Protein AF-A0A3E1NCV0-F1 (afdb_monomer_lite)

Sequence (124 aa):
MITKAAITALNELLQLPATGNEQDWEVELADKNRIAGFVNVAHTANLSAAERFALVALILCSYEEFLWDDFDNGNVLWKTIAEVLNQHKGAYDERLNYWAVWNAKERADWFALTPLVRKYLKQG

pLDDT: mean 92.97, std 5.65, range [58.91, 98.19]

Organism: NCBI:txid2291815

Foldseek 3Di:
DAALVLLVVCCVVVVAPDPVPDDGRANPRAALVCLVVLLVCLPPPPDDLNNLQRSLRSNVSNVLVCLVPHDCVVCPSVVSSLVSCVVPPPSCVVVLVVQLPVVDPDPVPHGSCNVVSVVSVVVD

Radius of gyration: 14.1 Å; chains: 1; bounding box: 37×28×37 Å

Structure (mmCIF, N/CA/C/O backbone):
data_AF-A0A3E1NCV0-F1
#
_entry.id   AF-A0A3E1NCV0-F1
#
loop_
_atom_site.group_PDB
_atom_site.id
_atom_site.type_symbol
_atom_site.label_atom_id
_atom_site.label_alt_id
_atom_site.label_comp_id
_atom_site.label_asym_id
_atom_site.label_entity_id
_atom_site.label_seq_id
_atom_site.pdbx_PDB_ins_code
_atom_site.Cartn_x
_atom_site.Cartn_y
_atom_site.Cartn_z
_atom_site.occupancy
_atom_site.B_iso_or_equiv
_atom_site.auth_seq_id
_atom_site.auth_comp_id
_atom_site.auth_asym_id
_atom_site.auth_atom_id
_atom_site.pdbx_PDB_model_num
ATOM 1 N N . MET A 1 1 ? 2.271 9.797 9.654 1.00 72.00 1 MET A N 1
ATOM 2 C CA . MET A 1 1 ? 2.782 8.992 10.785 1.00 72.00 1 MET A CA 1
ATOM 3 C C . MET A 1 1 ? 1.694 8.025 11.226 1.00 72.00 1 MET A C 1
ATOM 5 O O . MET A 1 1 ? 0.552 8.453 11.376 1.00 72.00 1 MET A O 1
ATOM 9 N N . ILE A 1 2 ? 2.033 6.744 11.362 1.00 86.06 2 ILE A N 1
ATOM 10 C CA . ILE A 1 2 ? 1.130 5.690 11.846 1.00 86.06 2 ILE A CA 1
ATOM 11 C C . ILE A 1 2 ? 1.113 5.734 13.377 1.00 86.06 2 ILE A C 1
ATOM 13 O O . ILE A 1 2 ? 2.128 6.051 13.992 1.00 86.06 2 ILE A O 1
ATOM 17 N N . THR A 1 3 ? -0.037 5.456 13.990 1.00 90.31 3 THR A N 1
ATOM 18 C CA . THR A 1 3 ? -0.166 5.353 15.448 1.00 90.31 3 THR A CA 1
ATOM 19 C C . THR A 1 3 ? -0.615 3.952 15.834 1.00 90.31 3 THR A C 1
ATOM 21 O O . THR A 1 3 ? -1.358 3.311 15.091 1.00 90.31 3 THR A O 1
ATOM 24 N N . LYS A 1 4 ? -0.254 3.508 17.042 1.00 89.94 4 LYS A N 1
ATOM 25 C CA . LYS A 1 4 ? -0.736 2.236 17.597 1.00 89.94 4 LYS A CA 1
ATOM 26 C C . LYS A 1 4 ? -2.265 2.127 17.583 1.00 89.94 4 LYS A C 1
ATOM 28 O O . LYS A 1 4 ? -2.796 1.086 17.227 1.00 89.94 4 LYS A O 1
ATOM 33 N N . ALA A 1 5 ? -2.972 3.213 17.907 1.00 91.62 5 ALA A N 1
ATOM 34 C CA . ALA A 1 5 ? -4.435 3.245 17.868 1.00 91.62 5 ALA A CA 1
ATOM 35 C C . ALA A 1 5 ? -4.986 3.006 16.451 1.00 91.62 5 ALA A C 1
ATOM 37 O O . ALA A 1 5 ? -5.936 2.247 16.292 1.00 91.62 5 ALA A O 1
ATOM 38 N N . ALA A 1 6 ? -4.361 3.599 15.427 1.00 93.19 6 ALA A N 1
ATOM 39 C CA . ALA A 1 6 ? -4.738 3.365 14.037 1.00 93.19 6 ALA A CA 1
ATOM 40 C C . ALA A 1 6 ? -4.472 1.915 13.603 1.00 93.19 6 ALA A C 1
ATOM 42 O O . ALA A 1 6 ? -5.291 1.334 12.899 1.00 93.19 6 ALA A O 1
ATOM 43 N N . ILE A 1 7 ? -3.363 1.314 14.047 1.00 91.62 7 ILE A N 1
ATOM 44 C CA . ILE A 1 7 ? -3.059 -0.103 13.789 1.00 91.62 7 ILE A CA 1
ATOM 45 C C . ILE A 1 7 ? -4.115 -1.001 14.439 1.00 91.62 7 ILE A C 1
ATOM 47 O O . ILE A 1 7 ? -4.670 -1.865 13.769 1.00 91.62 7 ILE A O 1
ATOM 51 N N . THR A 1 8 ? -4.443 -0.780 15.716 1.00 91.94 8 THR A N 1
ATOM 52 C CA . THR A 1 8 ? -5.474 -1.560 16.418 1.00 91.94 8 THR A CA 1
ATOM 53 C C . THR A 1 8 ? -6.831 -1.453 15.725 1.00 91.94 8 THR A C 1
ATOM 55 O O . THR A 1 8 ? -7.443 -2.480 15.439 1.00 91.94 8 THR A O 1
ATOM 58 N N . ALA A 1 9 ? -7.265 -0.236 15.384 1.00 93.00 9 ALA A N 1
ATOM 59 C CA . ALA A 1 9 ? -8.533 -0.019 14.693 1.00 93.00 9 ALA A CA 1
ATOM 60 C C . ALA A 1 9 ? -8.569 -0.709 13.320 1.00 93.00 9 ALA A C 1
ATOM 62 O O . ALA A 1 9 ? -9.577 -1.315 12.959 1.00 93.00 9 ALA A O 1
ATOM 63 N N . LEU A 1 10 ? -7.463 -0.681 12.567 1.00 94.62 10 LEU A N 1
ATOM 64 C CA . LEU A 1 10 ? -7.367 -1.400 11.297 1.00 94.62 10 LEU A CA 1
ATOM 65 C C . LEU A 1 10 ? -7.352 -2.917 11.475 1.00 94.62 10 LEU A C 1
ATOM 6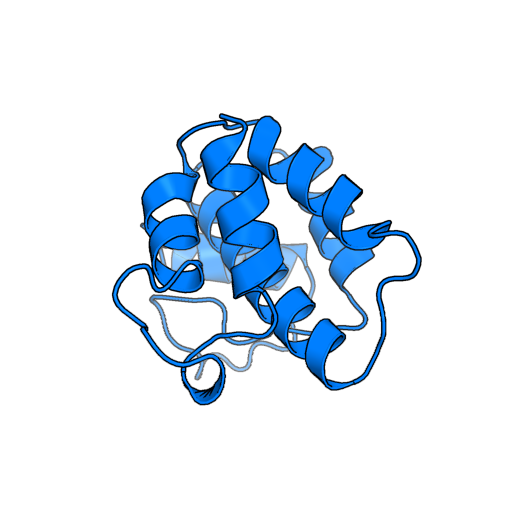7 O O . LEU A 1 10 ? -8.012 -3.599 10.698 1.00 94.62 10 LEU A O 1
ATOM 71 N N . ASN A 1 11 ? -6.647 -3.450 12.474 1.00 93.50 11 ASN A N 1
ATOM 72 C CA . ASN A 1 11 ? -6.633 -4.888 12.745 1.00 93.50 11 ASN A CA 1
ATOM 73 C C . ASN A 1 11 ? -8.050 -5.411 13.001 1.00 93.50 11 ASN A C 1
ATOM 75 O O . ASN A 1 11 ? -8.423 -6.451 12.462 1.00 93.50 11 ASN A O 1
ATOM 79 N N . GLU A 1 12 ? -8.854 -4.667 13.763 1.00 93.62 12 GLU A N 1
ATOM 80 C CA . GLU A 1 12 ? -10.259 -4.995 14.013 1.00 93.62 12 GLU A CA 1
ATOM 81 C C . GLU A 1 12 ? -11.113 -4.844 12.748 1.00 93.62 12 GLU A C 1
ATOM 83 O O . GLU A 1 12 ? -11.796 -5.789 12.349 1.00 93.62 12 GLU A O 1
ATOM 88 N N . LEU A 1 13 ? -11.040 -3.685 12.082 1.00 95.44 13 LEU A N 1
ATOM 89 C CA . LEU A 1 13 ? -11.842 -3.370 10.894 1.00 95.44 13 LEU A CA 1
ATOM 90 C C . LEU A 1 13 ? -11.601 -4.358 9.749 1.00 95.44 13 LEU A C 1
ATOM 92 O O . LEU A 1 13 ? -12.532 -4.761 9.052 1.00 95.44 13 LEU A O 1
ATOM 96 N N . LEU A 1 14 ? -10.343 -4.732 9.544 1.00 95.50 14 LEU A N 1
ATOM 97 C CA . LEU A 1 14 ? -9.916 -5.636 8.487 1.00 95.50 14 LEU A CA 1
ATOM 98 C C . LEU A 1 14 ? -9.862 -7.088 8.953 1.00 95.50 14 LEU A C 1
ATOM 100 O O . LEU A 1 14 ? -9.538 -7.941 8.137 1.00 95.50 14 LEU A O 1
ATOM 104 N N . GLN A 1 15 ? -10.148 -7.404 10.219 1.00 95.00 15 GLN A N 1
ATOM 105 C CA . GLN A 1 15 ? -9.997 -8.760 10.762 1.00 95.00 15 GLN A CA 1
ATOM 106 C C . GLN A 1 15 ? -8.612 -9.348 10.422 1.00 95.00 15 GLN A C 1
ATOM 108 O O . GLN A 1 15 ? -8.491 -10.425 9.829 1.00 95.00 15 GLN A O 1
ATOM 113 N N . LEU A 1 16 ? -7.553 -8.580 10.687 1.00 94.44 16 LEU A N 1
ATOM 114 C CA . LEU A 1 16 ? -6.181 -9.046 10.488 1.00 94.44 16 LEU A CA 1
ATOM 115 C C . LEU A 1 16 ? -5.811 -10.029 11.608 1.00 94.44 16 LEU A C 1
ATOM 117 O O . LEU A 1 16 ? -6.261 -9.849 12.742 1.00 94.44 16 LEU A O 1
ATOM 121 N N . PRO A 1 17 ? -4.988 -11.055 11.329 1.00 93.38 17 PRO A N 1
ATOM 122 C CA . PRO A 1 17 ? -4.606 -12.068 12.311 1.00 93.38 17 PRO A CA 1
ATOM 123 C C . PRO A 1 17 ? -3.521 -11.552 13.275 1.00 93.38 17 PRO A C 1
ATOM 125 O O . PRO A 1 17 ? -2.499 -12.201 13.477 1.00 93.38 17 PRO A O 1
ATOM 128 N N . ALA A 1 18 ? -3.730 -10.367 13.851 1.00 90.81 18 ALA A N 1
ATOM 129 C CA . ALA A 1 18 ? -2.796 -9.748 14.778 1.00 90.81 18 ALA A CA 1
ATOM 130 C C . ALA A 1 18 ? -2.723 -10.540 16.0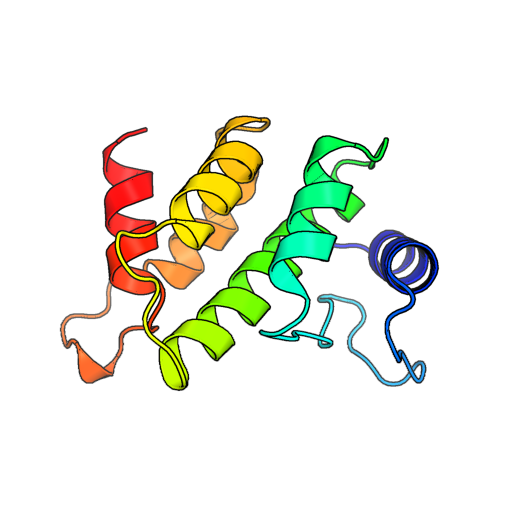87 1.00 90.81 18 ALA A C 1
ATOM 132 O O . ALA A 1 18 ? -3.739 -10.890 16.690 1.00 90.81 18 ALA A O 1
ATOM 133 N N . THR A 1 19 ? -1.503 -10.800 16.535 1.00 88.25 19 THR A N 1
ATOM 134 C CA . THR A 1 19 ? -1.196 -11.551 17.755 1.00 88.25 19 THR A CA 1
ATOM 135 C C . THR A 1 19 ? -0.876 -10.639 18.937 1.00 88.25 19 THR A C 1
ATOM 137 O O . THR A 1 19 ? -0.843 -11.100 20.078 1.00 88.25 19 THR A O 1
ATOM 140 N N . GLY A 1 20 ? -0.654 -9.347 18.678 1.00 82.12 20 GLY A N 1
ATOM 141 C CA . GLY A 1 20 ? -0.199 -8.361 19.654 1.00 82.12 20 GLY A CA 1
ATOM 142 C C . GLY A 1 20 ? 1.325 -8.276 19.778 1.00 82.12 20 GLY A C 1
ATOM 143 O O . GLY A 1 20 ? 1.807 -7.470 20.572 1.00 82.12 20 GLY A O 1
ATOM 144 N N . ASN A 1 21 ? 2.068 -9.081 19.010 1.00 82.94 21 ASN A N 1
ATOM 145 C CA . ASN A 1 21 ? 3.533 -9.045 18.944 1.00 82.94 21 ASN A CA 1
ATOM 146 C C . ASN A 1 21 ? 4.060 -8.203 17.768 1.00 82.94 21 ASN A C 1
ATOM 148 O O . ASN A 1 21 ? 5.273 -8.069 17.621 1.00 82.94 21 ASN A O 1
ATOM 152 N N . GLU A 1 22 ? 3.168 -7.680 16.924 1.00 87.75 22 GLU A N 1
ATOM 153 C CA . GLU A 1 22 ? 3.514 -6.856 15.765 1.00 87.75 22 GLU A CA 1
ATOM 154 C C . GLU A 1 22 ? 4.054 -5.483 16.194 1.00 87.75 22 GLU A C 1
ATOM 156 O O . GLU A 1 22 ? 3.796 -5.000 17.304 1.00 87.75 22 GLU A O 1
ATOM 161 N N . GLN A 1 23 ? 4.791 -4.834 15.293 1.00 78.81 23 GLN A N 1
ATOM 162 C CA . GLN A 1 23 ? 5.311 -3.488 15.520 1.00 78.81 23 GLN A CA 1
ATOM 163 C C . GLN A 1 23 ? 4.198 -2.451 15.744 1.00 78.81 23 GLN A C 1
ATOM 165 O O . GLN A 1 23 ? 3.094 -2.537 15.210 1.00 78.81 23 GLN A O 1
ATOM 170 N N . ASP A 1 24 ? 4.507 -1.408 16.513 1.00 79.62 24 ASP A N 1
ATOM 171 C CA . ASP A 1 24 ? 3.587 -0.301 16.793 1.00 79.62 24 ASP A CA 1
ATOM 172 C C . ASP A 1 24 ? 3.714 0.876 15.808 1.00 79.62 24 ASP A C 1
ATOM 174 O O . ASP A 1 24 ? 2.946 1.843 15.892 1.00 79.62 24 ASP A O 1
ATOM 178 N N . TRP A 1 25 ? 4.651 0.784 14.859 1.00 78.81 25 TRP A N 1
ATOM 179 C CA . TRP A 1 25 ? 4.941 1.807 13.853 1.00 78.81 25 TRP A CA 1
ATOM 180 C C . TRP A 1 25 ? 4.474 1.446 12.432 1.00 78.81 25 TRP A C 1
ATOM 182 O O . TRP A 1 25 ? 4.408 2.337 11.582 1.00 78.81 25 TRP A O 1
ATOM 192 N N . GLU A 1 26 ? 4.094 0.192 12.166 1.00 82.50 26 GLU A N 1
ATOM 193 C CA . GLU A 1 26 ? 3.576 -0.280 10.873 1.00 82.50 26 GLU A CA 1
ATOM 194 C C . GLU A 1 26 ? 2.676 -1.519 11.037 1.00 82.50 26 GLU A C 1
ATOM 196 O O . GLU A 1 26 ? 2.793 -2.257 12.009 1.00 82.50 26 GLU A O 1
ATOM 201 N N . VAL A 1 27 ? 1.759 -1.746 10.088 1.00 85.44 27 VAL A N 1
ATOM 202 C CA . VAL A 1 27 ? 0.964 -2.981 10.013 1.00 85.44 27 VAL A CA 1
ATOM 203 C C . VAL A 1 27 ? 1.768 -4.052 9.266 1.00 85.44 27 VAL A C 1
ATOM 205 O O . VAL A 1 27 ? 1.879 -3.995 8.044 1.00 85.44 27 VAL A O 1
ATOM 208 N N . GLU A 1 28 ? 2.290 -5.048 9.981 1.00 85.38 28 GLU A N 1
ATOM 209 C CA . GLU A 1 28 ? 3.132 -6.136 9.433 1.00 85.38 28 GLU A CA 1
ATOM 210 C C . GLU A 1 28 ? 2.331 -7.351 8.920 1.00 85.38 28 GLU A C 1
ATOM 212 O O . GLU A 1 28 ? 2.799 -8.485 8.949 1.00 85.38 28 GLU A O 1
ATOM 217 N N . LEU A 1 29 ? 1.092 -7.136 8.478 1.00 93.56 29 LEU A N 1
ATOM 218 C CA . LEU A 1 29 ? 0.157 -8.204 8.092 1.00 93.56 29 LEU A CA 1
ATOM 219 C C . LEU A 1 29 ? -0.239 -8.086 6.620 1.00 93.56 29 LEU A C 1
ATOM 221 O O . LEU A 1 29 ? -1.420 -8.181 6.275 1.00 93.56 29 LEU A O 1
ATOM 225 N N . ALA A 1 30 ? 0.761 -7.818 5.775 1.00 95.25 30 ALA A N 1
ATOM 226 C CA . ALA A 1 30 ? 0.606 -7.809 4.329 1.00 95.25 30 ALA A CA 1
ATOM 227 C C . ALA A 1 30 ? 0.047 -9.154 3.841 1.00 95.25 30 ALA A C 1
ATOM 229 O O . ALA A 1 30 ? 0.365 -10.215 4.377 1.00 95.25 30 ALA A O 1
ATOM 230 N N . ASP A 1 31 ? -0.862 -9.084 2.870 1.00 96.38 31 ASP A N 1
ATOM 231 C CA . ASP A 1 31 ? -1.470 -10.269 2.272 1.00 96.38 31 ASP A CA 1
ATOM 232 C C . ASP A 1 31 ? -1.877 -9.971 0.829 1.00 96.38 31 ASP A C 1
ATOM 234 O O . ASP A 1 31 ? -2.886 -9.301 0.555 1.00 96.38 31 ASP A O 1
ATOM 238 N N . LYS A 1 32 ? -1.100 -10.516 -0.111 1.00 96.38 32 LYS A N 1
ATOM 239 C CA . LYS A 1 32 ? -1.339 -10.387 -1.554 1.00 96.38 32 LYS A CA 1
ATOM 240 C C . LYS A 1 32 ? -2.748 -10.798 -2.001 1.00 96.38 32 LYS A C 1
ATOM 242 O O . LYS A 1 32 ? -3.250 -10.275 -2.994 1.00 96.38 32 LYS A O 1
ATOM 247 N N . ASN A 1 33 ? -3.429 -11.685 -1.269 1.00 96.19 33 ASN A N 1
ATOM 248 C CA . ASN A 1 33 ? -4.766 -12.169 -1.632 1.00 96.19 33 ASN A CA 1
ATOM 249 C C . ASN A 1 33 ? -5.890 -11.239 -1.152 1.00 96.19 33 ASN A C 1
ATOM 251 O O . ASN A 1 33 ? -7.052 -11.427 -1.518 1.00 96.19 33 ASN A O 1
ATOM 255 N N . ARG A 1 34 ? -5.575 -10.236 -0.323 1.00 97.50 34 ARG A N 1
ATOM 256 C CA . ARG A 1 34 ? -6.566 -9.366 0.331 1.00 97.50 34 ARG A CA 1
ATOM 257 C C . ARG A 1 34 ? -6.575 -7.929 -0.179 1.00 97.50 34 ARG A C 1
ATOM 259 O O . ARG A 1 34 ? -7.411 -7.141 0.267 1.00 97.50 34 ARG A O 1
ATOM 266 N N . ILE A 1 35 ? -5.736 -7.605 -1.165 1.00 97.50 35 ILE A N 1
ATOM 267 C CA . ILE A 1 35 ? -5.589 -6.258 -1.746 1.00 97.50 35 ILE A CA 1
ATOM 268 C C . ILE A 1 35 ? -6.943 -5.653 -2.132 1.00 97.50 35 ILE A C 1
ATOM 270 O O . ILE A 1 35 ? -7.232 -4.517 -1.766 1.00 97.50 35 ILE A O 1
ATOM 274 N N . ALA A 1 36 ? -7.808 -6.414 -2.812 1.00 96.38 36 ALA A N 1
ATOM 275 C CA . ALA A 1 36 ? -9.128 -5.930 -3.222 1.00 96.38 36 ALA A CA 1
ATOM 276 C C . ALA A 1 36 ? -10.005 -5.512 -2.024 1.00 96.38 36 ALA A C 1
ATOM 278 O O . ALA A 1 36 ? -10.692 -4.492 -2.080 1.00 96.38 36 ALA A O 1
ATOM 279 N N . GLY A 1 37 ? -9.948 -6.265 -0.921 1.00 97.50 37 GLY A N 1
ATOM 280 C CA . GLY A 1 37 ? -10.652 -5.928 0.316 1.00 97.50 37 GLY A CA 1
ATOM 281 C C . GLY A 1 37 ? -10.084 -4.675 0.981 1.00 97.50 37 GLY A C 1
ATOM 282 O O . GLY A 1 37 ? -10.845 -3.803 1.399 1.00 97.50 37 GLY A O 1
ATOM 283 N N . PHE A 1 38 ? -8.757 -4.543 1.017 1.00 98.19 38 PHE A N 1
ATOM 284 C CA . PHE A 1 38 ? -8.084 -3.364 1.566 1.00 98.19 38 PHE A CA 1
ATOM 285 C C . PHE A 1 38 ? -8.413 -2.093 0.772 1.00 98.19 38 PHE A C 1
ATOM 287 O O . PHE A 1 38 ? -8.772 -1.074 1.361 1.00 98.19 38 PHE A O 1
ATOM 294 N N . VAL A 1 39 ? -8.376 -2.167 -0.562 1.00 97.88 39 VAL A N 1
ATOM 295 C CA . VAL A 1 39 ? -8.769 -1.070 -1.461 1.00 97.88 39 VAL A CA 1
ATOM 296 C C . VAL A 1 39 ? -10.238 -0.692 -1.259 1.00 97.88 39 VAL A C 1
ATOM 298 O O . VAL A 1 39 ? -10.559 0.488 -1.129 1.00 97.88 39 VAL A O 1
ATOM 301 N N . ASN A 1 40 ? -11.138 -1.674 -1.151 1.00 97.38 40 ASN A N 1
ATOM 302 C CA . ASN A 1 40 ? -12.552 -1.404 -0.888 1.00 97.38 40 ASN A CA 1
ATOM 303 C C . ASN A 1 40 ? -12.766 -0.649 0.437 1.00 97.38 40 ASN A C 1
ATOM 305 O O . ASN A 1 40 ? -13.554 0.297 0.491 1.00 97.38 40 ASN A O 1
ATOM 309 N N . VAL A 1 41 ? -12.043 -1.021 1.497 1.00 97.81 41 VAL A N 1
ATOM 310 C CA . VAL A 1 41 ? -12.097 -0.306 2.782 1.00 97.81 41 VAL A CA 1
ATOM 311 C C . VAL A 1 41 ? -11.551 1.111 2.649 1.00 97.81 41 VAL A C 1
ATOM 313 O O . VAL A 1 41 ? -12.164 2.037 3.174 1.00 97.81 41 VAL A O 1
ATOM 316 N N . ALA A 1 42 ? -10.469 1.312 1.895 1.00 96.94 42 ALA A N 1
ATOM 317 C CA . ALA A 1 42 ? -9.910 2.643 1.671 1.00 96.94 42 ALA A CA 1
ATOM 318 C C . ALA A 1 42 ? -10.908 3.598 0.992 1.00 96.94 42 ALA A C 1
ATOM 320 O O . ALA A 1 42 ? -10.917 4.785 1.304 1.00 96.94 42 ALA A O 1
ATOM 321 N N . HIS A 1 43 ? -11.776 3.082 0.116 1.00 94.75 43 HIS A N 1
ATOM 322 C CA . HIS A 1 43 ? -12.798 3.882 -0.560 1.00 94.75 43 HIS A CA 1
ATOM 323 C C . HIS A 1 43 ? -14.059 4.134 0.269 1.00 94.75 43 HIS A C 1
ATOM 325 O O . HIS A 1 43 ? -14.703 5.166 0.088 1.00 94.75 43 HIS A O 1
ATOM 331 N N . THR A 1 44 ? -14.461 3.181 1.113 1.00 94.94 44 THR A N 1
ATOM 332 C CA . THR A 1 44 ? -15.807 3.179 1.713 1.00 94.94 44 THR A CA 1
ATOM 333 C C . THR A 1 44 ? -15.826 3.485 3.208 1.00 94.94 44 THR A C 1
ATOM 335 O O . THR A 1 44 ? -16.847 3.956 3.712 1.00 94.94 44 THR A O 1
ATOM 338 N N . ALA A 1 45 ? -14.728 3.254 3.932 1.00 95.31 45 ALA A N 1
ATOM 339 C CA . ALA A 1 45 ? -14.678 3.474 5.371 1.00 95.31 45 ALA A CA 1
ATOM 340 C C . ALA A 1 45 ? -14.375 4.937 5.729 1.00 95.31 45 ALA A C 1
ATOM 342 O O . ALA A 1 45 ? -13.549 5.608 5.107 1.00 95.31 45 ALA A O 1
ATOM 343 N N . ASN A 1 46 ? -15.002 5.424 6.803 1.00 94.81 46 ASN A N 1
ATOM 344 C CA . ASN A 1 46 ? -14.679 6.725 7.381 1.00 94.81 46 ASN A CA 1
ATOM 345 C C . ASN A 1 46 ? -13.430 6.617 8.266 1.00 94.81 46 ASN A C 1
ATOM 347 O O . ASN A 1 46 ? -13.525 6.455 9.479 1.00 94.81 46 ASN A O 1
ATOM 351 N N . LEU A 1 47 ? -12.263 6.669 7.631 1.00 95.88 47 LEU A N 1
ATOM 352 C CA . LEU A 1 47 ? -10.969 6.536 8.293 1.00 95.88 47 LEU A CA 1
ATOM 353 C C . LEU A 1 47 ? -10.447 7.896 8.789 1.00 95.88 47 LEU A C 1
ATOM 355 O O . LEU A 1 47 ? -10.692 8.951 8.203 1.00 95.88 47 LEU A O 1
ATOM 359 N N . SER A 1 48 ? -9.649 7.890 9.843 1.00 95.50 48 SER A N 1
ATOM 360 C CA . SER A 1 48 ? -8.775 8.996 10.228 1.00 95.50 48 SER A CA 1
ATOM 361 C C . SER A 1 48 ? -7.559 9.085 9.295 1.00 95.50 48 SER A C 1
ATOM 363 O O . SER A 1 48 ? -7.280 8.189 8.497 1.00 95.50 48 SER A O 1
ATOM 365 N N . ALA A 1 49 ? -6.787 10.174 9.381 1.00 94.00 49 ALA A N 1
ATOM 366 C CA . ALA A 1 49 ? -5.575 10.319 8.569 1.00 94.00 49 ALA A CA 1
ATOM 367 C C . ALA A 1 49 ? -4.514 9.250 8.891 1.00 94.00 49 ALA A C 1
ATOM 369 O O . ALA A 1 49 ? -3.850 8.759 7.981 1.00 94.00 49 ALA A O 1
ATOM 370 N N . ALA A 1 50 ? -4.384 8.870 10.166 1.00 94.06 50 ALA A N 1
ATOM 371 C CA . ALA A 1 50 ? -3.446 7.838 10.597 1.00 94.06 50 ALA A CA 1
ATOM 372 C C . ALA A 1 50 ? -3.867 6.447 10.098 1.00 94.06 50 ALA A C 1
ATOM 374 O O . ALA A 1 50 ? -3.030 5.722 9.566 1.00 94.06 50 ALA A O 1
ATOM 375 N N . GLU A 1 51 ? -5.158 6.106 10.189 1.00 95.81 51 GLU A N 1
ATOM 376 C CA . GLU A 1 51 ? -5.697 4.843 9.659 1.00 95.81 51 GLU A CA 1
ATOM 377 C C . GLU A 1 51 ? -5.565 4.778 8.138 1.00 95.81 51 GLU A C 1
ATOM 379 O O . GLU A 1 51 ? -5.107 3.774 7.610 1.00 95.81 51 GLU A O 1
ATOM 384 N N . ARG A 1 52 ? -5.861 5.863 7.411 1.00 95.81 52 ARG A N 1
ATOM 385 C CA . ARG A 1 52 ? -5.622 5.906 5.959 1.00 95.81 52 ARG A CA 1
ATOM 386 C C . ARG A 1 52 ? -4.164 5.667 5.602 1.00 95.81 52 ARG A C 1
ATOM 388 O O . ARG A 1 52 ? -3.879 4.934 4.664 1.00 95.81 52 ARG A O 1
ATOM 395 N N . PHE A 1 53 ? -3.244 6.313 6.313 1.00 94.94 53 PHE A N 1
ATOM 396 C CA . PHE A 1 53 ? -1.818 6.166 6.040 1.00 94.94 53 PHE A CA 1
ATOM 397 C C . PHE A 1 53 ? -1.338 4.736 6.327 1.00 94.94 53 PHE A C 1
ATOM 399 O O . PHE A 1 53 ? -0.584 4.176 5.534 1.00 94.94 53 PHE A O 1
ATOM 406 N N . ALA A 1 54 ? -1.815 4.127 7.415 1.00 95.19 54 ALA A N 1
ATOM 407 C CA . ALA A 1 54 ? -1.527 2.735 7.748 1.00 95.19 54 ALA A CA 1
ATOM 408 C C . ALA A 1 54 ? -2.139 1.748 6.739 1.00 95.19 54 ALA A C 1
ATOM 410 O O . ALA A 1 54 ? -1.460 0.819 6.310 1.00 95.19 54 ALA A O 1
ATOM 411 N N . LEU A 1 55 ? -3.371 1.987 6.281 1.00 96.94 55 LEU A N 1
ATOM 412 C CA . LEU A 1 55 ? -4.026 1.161 5.268 1.00 96.94 55 LEU A CA 1
ATOM 413 C C . LEU A 1 55 ? -3.320 1.252 3.912 1.00 96.94 55 LEU A C 1
ATOM 415 O O . LEU A 1 55 ? -3.097 0.233 3.270 1.00 96.94 55 LEU A O 1
ATOM 419 N N . VAL A 1 56 ? -2.920 2.450 3.477 1.00 96.81 56 VAL A N 1
ATOM 420 C CA . VAL A 1 56 ? -2.156 2.610 2.230 1.00 96.81 56 VAL A CA 1
ATOM 421 C C . VAL A 1 56 ? -0.797 1.925 2.323 1.00 96.81 56 VAL A C 1
ATOM 423 O O . VAL A 1 56 ? -0.383 1.280 1.365 1.00 96.81 56 VAL A O 1
ATOM 426 N N . ALA A 1 57 ? -0.116 2.010 3.468 1.00 95.50 57 ALA A N 1
ATOM 427 C CA . ALA A 1 57 ? 1.112 1.253 3.684 1.00 95.50 57 ALA A CA 1
ATOM 428 C C . ALA A 1 57 ? 0.882 -0.257 3.534 1.00 95.50 57 ALA A C 1
ATOM 430 O O . ALA A 1 57 ? 1.582 -0.897 2.754 1.00 95.50 57 ALA A O 1
ATOM 431 N N . LEU A 1 58 ? -0.151 -0.790 4.192 1.00 96.94 58 LEU A N 1
ATOM 432 C CA . LEU A 1 58 ? -0.530 -2.198 4.097 1.00 96.94 58 LEU A CA 1
ATOM 433 C C . LEU A 1 58 ? -0.853 -2.622 2.655 1.00 96.94 58 LEU A C 1
ATOM 435 O O . LEU A 1 58 ? -0.409 -3.680 2.212 1.00 96.94 58 LEU A O 1
ATOM 439 N N . ILE A 1 59 ? -1.594 -1.794 1.910 1.00 98.00 59 ILE A N 1
ATOM 440 C CA . ILE A 1 59 ? -1.921 -2.030 0.495 1.00 98.00 59 ILE A CA 1
ATOM 441 C C . ILE A 1 59 ? -0.647 -2.107 -0.346 1.00 98.00 59 ILE A C 1
ATOM 443 O O . ILE A 1 59 ? -0.512 -3.029 -1.147 1.00 98.00 59 ILE A O 1
ATOM 447 N N . LEU A 1 60 ? 0.281 -1.161 -0.170 1.00 97.44 60 LEU A N 1
ATOM 448 C CA . LEU A 1 60 ? 1.537 -1.146 -0.917 1.00 97.44 60 LEU A CA 1
ATOM 449 C C . LEU A 1 60 ? 2.380 -2.382 -0.584 1.00 97.44 60 LEU A C 1
ATOM 451 O O . LEU A 1 60 ? 2.775 -3.079 -1.508 1.00 97.44 60 LEU A O 1
ATOM 455 N N . CYS A 1 61 ? 2.572 -2.724 0.692 1.00 96.50 61 CYS A N 1
ATOM 456 C CA . CYS A 1 61 ? 3.303 -3.937 1.079 1.00 96.50 61 CYS A CA 1
ATOM 457 C C . CYS A 1 61 ? 2.656 -5.213 0.511 1.00 96.50 61 CYS A C 1
ATOM 459 O O . CYS A 1 61 ? 3.342 -6.056 -0.053 1.00 96.50 61 CYS A O 1
ATOM 461 N N . SER A 1 62 ? 1.326 -5.326 0.574 1.00 97.62 62 SER A N 1
ATOM 462 C CA . SER A 1 62 ? 0.601 -6.483 0.023 1.00 97.62 62 SER A CA 1
ATOM 463 C C . SER A 1 62 ? 0.726 -6.573 -1.500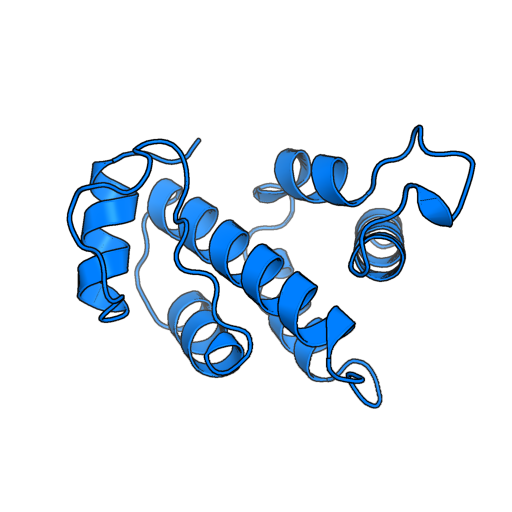 1.00 97.62 62 SER A C 1
ATOM 465 O O . SER A 1 62 ? 0.794 -7.662 -2.065 1.00 97.62 62 SER A O 1
ATOM 467 N N . TYR A 1 63 ? 0.744 -5.428 -2.185 1.00 98.00 63 TYR A N 1
ATOM 468 C CA . TYR A 1 63 ? 0.902 -5.384 -3.634 1.00 98.00 63 TYR A CA 1
ATOM 469 C C . TYR A 1 63 ? 2.350 -5.622 -4.078 1.00 98.00 63 TYR A C 1
ATOM 471 O O . TYR A 1 63 ? 2.554 -6.229 -5.123 1.00 98.00 63 TYR A O 1
ATOM 479 N N . GLU A 1 64 ? 3.345 -5.220 -3.282 1.00 96.44 64 GLU A N 1
ATOM 480 C CA . GLU A 1 64 ? 4.734 -5.651 -3.473 1.00 96.44 64 GLU A CA 1
ATOM 481 C C . GLU A 1 64 ? 4.797 -7.177 -3.498 1.00 96.44 64 GLU A C 1
ATOM 483 O O . GLU A 1 64 ? 5.207 -7.728 -4.512 1.00 96.44 64 GLU A O 1
ATOM 488 N N . GLU A 1 65 ? 4.308 -7.851 -2.449 1.00 95.75 65 GLU A N 1
ATOM 489 C CA . GLU A 1 65 ? 4.262 -9.321 -2.364 1.00 95.75 65 GLU A CA 1
ATOM 490 C C . GLU A 1 65 ? 3.543 -9.960 -3.556 1.00 95.75 65 GLU A C 1
ATOM 492 O O . GLU A 1 65 ? 4.024 -10.941 -4.119 1.00 95.75 65 GLU A O 1
ATOM 497 N N . PHE A 1 66 ? 2.418 -9.383 -3.989 1.00 97.19 66 PHE A N 1
ATOM 498 C CA . PHE A 1 66 ? 1.713 -9.842 -5.185 1.00 97.19 66 PHE A CA 1
ATOM 499 C C . PHE A 1 66 ? 2.613 -9.824 -6.429 1.00 97.19 66 PHE A C 1
ATOM 501 O O . PHE A 1 66 ? 2.622 -10.789 -7.186 1.00 97.19 66 PHE A O 1
ATOM 508 N N . LEU A 1 67 ? 3.393 -8.760 -6.636 1.00 95.88 67 LEU A N 1
ATOM 509 C CA . LEU A 1 67 ? 4.258 -8.616 -7.811 1.00 95.88 67 LEU A CA 1
ATOM 510 C C . LEU A 1 67 ? 5.457 -9.581 -7.827 1.00 95.88 67 LEU A C 1
ATOM 512 O O . LEU A 1 67 ? 6.077 -9.739 -8.881 1.00 95.88 67 LEU A O 1
ATOM 516 N N . TRP A 1 68 ? 5.799 -10.208 -6.696 1.00 91.75 68 TRP A N 1
ATOM 517 C CA . TRP A 1 68 ? 6.823 -11.260 -6.646 1.00 91.75 68 TRP A CA 1
ATOM 518 C C . TRP A 1 68 ? 6.315 -12.590 -7.203 1.00 91.75 68 TRP A C 1
ATOM 520 O O . TRP A 1 68 ? 7.075 -13.311 -7.851 1.00 91.75 68 TRP A O 1
ATOM 530 N N . ASP A 1 69 ? 5.038 -12.894 -6.975 1.00 89.06 69 ASP A N 1
ATOM 531 C CA . ASP A 1 69 ? 4.454 -14.198 -7.288 1.00 89.06 69 ASP A CA 1
ATOM 532 C C . ASP A 1 69 ? 3.584 -14.191 -8.552 1.00 89.06 69 ASP A C 1
ATOM 534 O O . ASP A 1 69 ? 3.410 -15.230 -9.189 1.00 89.06 69 ASP A O 1
ATOM 538 N N . ASP A 1 70 ? 3.046 -13.029 -8.922 1.00 90.62 70 ASP A N 1
ATOM 539 C CA . ASP A 1 70 ? 2.036 -12.873 -9.961 1.00 90.62 70 ASP A CA 1
ATOM 540 C C . ASP A 1 70 ? 2.301 -11.657 -10.866 1.00 90.62 70 ASP A C 1
ATOM 542 O O . ASP A 1 70 ? 3.159 -10.805 -10.628 1.00 90.62 70 ASP A O 1
ATOM 546 N N . PHE A 1 71 ? 1.532 -11.574 -11.954 1.00 89.19 71 PHE A N 1
ATOM 547 C CA . PHE A 1 71 ? 1.583 -10.467 -12.905 1.00 89.19 71 PHE A CA 1
ATOM 548 C C . PHE A 1 71 ? 0.245 -9.723 -12.942 1.00 89.19 71 PHE A C 1
ATOM 550 O O . PHE A 1 71 ? -0.780 -10.295 -13.320 1.00 89.19 71 PHE A O 1
ATOM 557 N N . ASP A 1 72 ? 0.255 -8.425 -12.615 1.00 91.94 72 ASP A N 1
ATOM 558 C CA . ASP A 1 72 ? -0.928 -7.562 -12.738 1.00 91.94 72 ASP A CA 1
ATOM 559 C C . ASP A 1 72 ? -1.204 -7.254 -14.217 1.00 91.94 72 ASP A C 1
ATOM 561 O O . ASP A 1 72 ? -0.745 -6.256 -14.785 1.00 91.94 72 ASP A O 1
ATOM 565 N N . ASN A 1 73 ? -1.934 -8.152 -14.875 1.00 88.75 73 ASN A N 1
ATOM 566 C CA . ASN A 1 73 ? -2.210 -8.051 -16.299 1.00 88.75 73 ASN A CA 1
ATOM 567 C C . ASN A 1 73 ? -2.949 -6.747 -16.641 1.00 88.75 73 ASN A C 1
ATOM 569 O O . ASN A 1 73 ? -4.118 -6.558 -16.312 1.00 88.75 73 ASN A O 1
ATOM 573 N N . GLY A 1 74 ? -2.266 -5.841 -17.344 1.00 88.38 74 GLY A N 1
ATOM 574 C CA . GLY A 1 74 ? -2.818 -4.533 -17.703 1.00 88.38 74 GLY A CA 1
ATOM 575 C C . GLY A 1 74 ? -2.864 -3.525 -16.548 1.00 88.38 74 GLY A C 1
ATOM 576 O O . GLY A 1 74 ? -3.524 -2.483 -16.692 1.00 88.38 74 GLY A O 1
ATOM 577 N N . ASN A 1 75 ? -2.143 -3.795 -15.452 1.00 92.31 75 ASN A N 1
ATOM 578 C CA . ASN A 1 75 ? -2.055 -2.959 -14.255 1.00 92.31 75 ASN A CA 1
ATOM 579 C C . ASN A 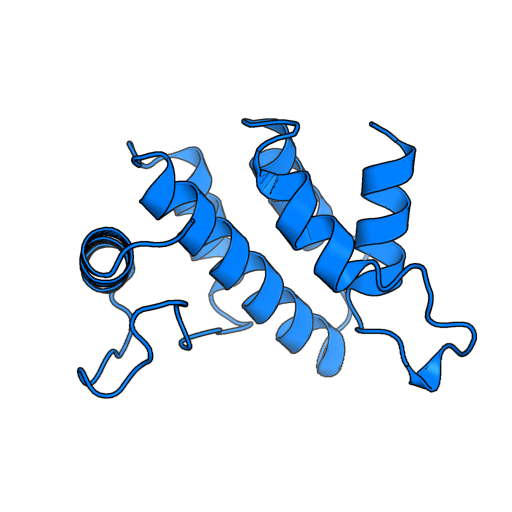1 75 ? -3.437 -2.656 -13.647 1.00 92.31 75 ASN A C 1
ATOM 581 O O . ASN A 1 75 ? -3.746 -1.496 -13.362 1.00 92.31 75 ASN A O 1
ATOM 585 N N . VAL A 1 76 ? -4.321 -3.655 -13.574 1.00 94.19 76 VAL A N 1
ATOM 586 C CA . VAL A 1 76 ? -5.702 -3.483 -13.103 1.00 94.19 76 VAL A CA 1
ATOM 587 C C . VAL A 1 76 ? -5.723 -3.210 -11.603 1.00 94.19 76 VAL A C 1
ATOM 589 O O . VAL A 1 76 ? -6.361 -2.244 -11.190 1.00 94.19 76 VAL A O 1
ATOM 592 N N . LEU A 1 77 ? -4.989 -3.989 -10.805 1.00 95.69 77 LEU A N 1
ATOM 593 C CA . LEU A 1 77 ? -4.867 -3.744 -9.365 1.00 95.69 77 LEU A CA 1
ATOM 594 C C . LEU A 1 77 ? -4.135 -2.431 -9.093 1.00 95.69 77 LEU A C 1
ATOM 596 O O . LEU A 1 77 ? -4.568 -1.637 -8.264 1.00 95.69 77 LEU A O 1
ATOM 600 N N . TRP A 1 78 ? -3.071 -2.132 -9.838 1.00 97.38 78 TRP A N 1
ATOM 601 C CA . TRP A 1 78 ? -2.387 -0.853 -9.675 1.00 97.38 78 TRP A CA 1
ATOM 602 C C . TRP A 1 78 ? -3.297 0.349 -9.950 1.00 97.38 78 TRP A C 1
ATOM 604 O O . TRP A 1 78 ? -3.186 1.363 -9.266 1.00 97.38 78 TRP A O 1
ATOM 614 N N . LYS A 1 79 ? -4.200 0.268 -10.936 1.00 96.44 79 LYS A N 1
ATOM 615 C CA . LYS A 1 79 ? -5.149 1.358 -11.221 1.00 96.44 79 LYS A CA 1
ATOM 616 C C . LYS A 1 79 ? -6.069 1.627 -10.034 1.00 96.44 79 LYS A C 1
ATOM 618 O O . LYS 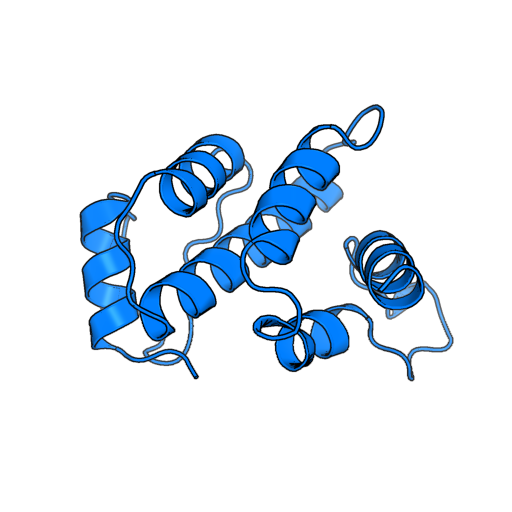A 1 79 ? -6.234 2.789 -9.680 1.00 96.44 79 LYS A O 1
ATOM 623 N N . THR A 1 80 ? -6.595 0.588 -9.388 1.00 97.00 80 THR A N 1
ATOM 624 C CA . THR A 1 80 ? -7.462 0.763 -8.211 1.00 97.00 80 THR A CA 1
ATOM 625 C C . THR A 1 80 ? -6.674 1.277 -7.003 1.00 97.00 80 THR A C 1
ATOM 627 O O . THR A 1 80 ? -7.130 2.170 -6.293 1.00 97.00 80 THR A O 1
ATOM 630 N N . ILE A 1 81 ? -5.431 0.822 -6.812 1.00 97.81 81 ILE A N 1
ATOM 631 C CA . ILE A 1 81 ? -4.527 1.382 -5.794 1.00 97.81 81 ILE A CA 1
ATOM 632 C C . ILE A 1 81 ? -4.245 2.865 -6.077 1.00 97.81 81 ILE A C 1
ATOM 634 O O . ILE A 1 81 ? -4.301 3.697 -5.173 1.00 97.81 81 ILE A O 1
ATOM 638 N N . ALA A 1 82 ? -3.980 3.232 -7.331 1.00 96.88 82 ALA A N 1
ATOM 639 C CA . ALA A 1 82 ? -3.736 4.616 -7.719 1.00 96.88 82 ALA A CA 1
ATOM 640 C C . ALA A 1 82 ? -4.968 5.509 -7.500 1.00 96.88 82 ALA A C 1
ATOM 642 O O . ALA A 1 82 ? -4.813 6.672 -7.134 1.00 96.88 82 ALA A O 1
ATOM 643 N N . GLU A 1 83 ? -6.186 4.990 -7.676 1.00 96.38 83 GLU A N 1
ATOM 644 C CA . GLU A 1 83 ? -7.419 5.701 -7.315 1.00 96.38 83 GLU A CA 1
ATOM 645 C C . GLU A 1 83 ? -7.454 6.034 -5.819 1.00 96.38 83 GLU A C 1
ATOM 647 O O . GLU A 1 83 ? -7.719 7.186 -5.477 1.00 96.38 83 GLU A O 1
ATOM 652 N N . VAL A 1 84 ? -7.100 5.088 -4.938 1.00 96.94 84 VAL A N 1
ATOM 653 C CA . VAL A 1 84 ? -6.963 5.336 -3.487 1.00 96.94 84 VAL A CA 1
ATOM 654 C C . VAL A 1 84 ? -5.927 6.428 -3.206 1.00 96.94 84 VAL A C 1
ATOM 656 O O . VAL A 1 84 ? -6.207 7.373 -2.469 1.00 96.94 84 VAL A O 1
ATOM 659 N N . LEU A 1 85 ? -4.740 6.345 -3.817 1.00 96.62 85 LEU A N 1
ATOM 660 C CA . LEU A 1 85 ? -3.681 7.344 -3.627 1.00 96.62 85 LEU A CA 1
ATOM 661 C C . LEU A 1 85 ? -4.126 8.750 -4.071 1.00 96.62 85 LEU A C 1
ATOM 663 O O . LEU A 1 85 ? -3.781 9.744 -3.427 1.00 96.62 85 LEU A O 1
ATOM 667 N N . ASN A 1 86 ? -4.923 8.837 -5.138 1.00 95.38 86 ASN A N 1
ATOM 668 C CA . ASN A 1 86 ? -5.425 10.098 -5.680 1.00 95.38 86 ASN A CA 1
ATOM 669 C C . ASN A 1 86 ? -6.501 10.760 -4.805 1.00 95.38 86 ASN A C 1
ATOM 671 O O . ASN A 1 86 ? -6.632 11.984 -4.854 1.00 95.38 86 ASN A O 1
ATOM 675 N N . GLN A 1 87 ? -7.238 10.004 -3.978 1.00 93.38 87 GLN A N 1
ATOM 676 C CA . GLN A 1 87 ? -8.232 10.580 -3.054 1.00 93.38 87 GLN A CA 1
ATOM 677 C C . GLN A 1 87 ? -7.607 11.571 -2.065 1.00 93.38 87 GLN A C 1
ATOM 679 O O . GLN A 1 87 ? -8.245 12.543 -1.659 1.00 93.38 87 GLN A O 1
ATOM 684 N N . HIS A 1 88 ? -6.341 11.346 -1.707 1.00 90.44 88 HIS A N 1
ATOM 685 C CA . HIS A 1 88 ? -5.565 12.209 -0.823 1.00 90.44 88 HIS A CA 1
ATOM 686 C C . HIS A 1 88 ? -4.191 12.501 -1.433 1.00 90.44 88 HIS A C 1
ATOM 688 O O . HIS A 1 88 ? -3.153 12.203 -0.839 1.00 90.44 88 HIS A O 1
ATOM 694 N N . LYS A 1 89 ? -4.188 13.081 -2.642 1.00 89.62 89 LYS A N 1
ATOM 695 C CA . LYS A 1 89 ? -2.959 13.420 -3.377 1.00 89.62 89 LYS A CA 1
ATOM 696 C C . LYS A 1 89 ? -1.973 14.191 -2.483 1.00 89.62 89 LYS A C 1
ATOM 698 O O . LYS A 1 89 ? -2.355 15.139 -1.801 1.00 89.62 89 LYS A O 1
ATOM 703 N N . GLY A 1 90 ? -0.710 13.767 -2.482 1.00 90.38 90 GLY A N 1
ATOM 704 C CA . GLY A 1 90 ? 0.361 14.351 -1.668 1.00 90.38 90 GLY A CA 1
ATOM 705 C C . GLY A 1 90 ? 0.492 13.769 -0.255 1.00 90.38 90 GLY A C 1
ATOM 706 O O . GLY A 1 90 ? 1.577 13.784 0.320 1.00 90.38 90 GLY A O 1
ATOM 707 N N . ALA A 1 91 ? -0.573 13.190 0.315 1.00 92.44 91 ALA A N 1
ATOM 708 C CA . ALA A 1 91 ? -0.553 12.686 1.695 1.00 92.44 91 ALA A CA 1
ATOM 709 C C . ALA A 1 91 ? 0.372 11.471 1.895 1.00 92.44 91 ALA A C 1
ATOM 711 O O . ALA A 1 91 ? 0.734 11.143 3.026 1.00 92.44 91 ALA A O 1
ATOM 712 N N . TYR A 1 92 ? 0.743 10.803 0.803 1.00 94.44 92 TYR A N 1
ATOM 713 C CA . TYR A 1 92 ? 1.527 9.571 0.807 1.00 94.44 92 TYR A CA 1
ATOM 714 C C . TYR A 1 92 ? 2.915 9.744 0.185 1.00 94.44 92 TYR A C 1
ATOM 716 O O . TYR A 1 92 ? 3.635 8.758 0.051 1.00 94.44 92 TYR A O 1
ATOM 724 N N . ASP A 1 93 ? 3.310 10.966 -0.187 1.00 93.44 93 ASP A N 1
ATOM 725 C CA . ASP A 1 93 ? 4.528 11.213 -0.967 1.00 93.44 93 ASP A CA 1
ATOM 726 C C . ASP A 1 93 ? 5.782 10.688 -0.275 1.00 93.44 93 ASP A C 1
ATOM 728 O O . ASP A 1 93 ? 6.622 10.077 -0.926 1.00 93.44 93 ASP A O 1
ATOM 732 N N . GLU A 1 94 ? 5.909 10.858 1.041 1.00 92.06 94 GLU A N 1
ATOM 733 C CA . GLU A 1 94 ? 7.033 10.307 1.809 1.00 92.06 94 GLU A CA 1
ATOM 734 C C . GLU A 1 94 ? 7.141 8.784 1.630 1.00 92.06 94 GLU A C 1
ATOM 736 O O . GLU A 1 94 ? 8.201 8.257 1.287 1.00 92.06 94 GLU A O 1
ATOM 741 N N . ARG A 1 95 ? 6.015 8.074 1.771 1.00 92.75 95 ARG A N 1
ATOM 742 C CA . ARG A 1 95 ? 5.963 6.617 1.624 1.00 92.75 95 ARG A CA 1
ATOM 743 C C . ARG A 1 95 ? 6.204 6.190 0.178 1.00 92.75 95 ARG A C 1
ATOM 745 O O . ARG A 1 95 ? 6.921 5.228 -0.064 1.00 92.75 95 ARG A O 1
ATOM 752 N N . LEU A 1 96 ? 5.645 6.900 -0.795 1.00 96.56 96 LEU A N 1
ATOM 753 C CA . LEU A 1 96 ? 5.881 6.611 -2.209 1.00 96.56 96 LEU A CA 1
ATOM 754 C C . LEU A 1 96 ? 7.349 6.863 -2.590 1.00 96.56 96 LEU A C 1
ATOM 756 O O . LEU A 1 96 ? 7.933 6.090 -3.344 1.00 96.56 96 LEU A O 1
ATOM 760 N N . ASN A 1 97 ? 7.990 7.890 -2.032 1.00 95.81 97 ASN A N 1
ATOM 761 C CA . ASN A 1 97 ? 9.409 8.152 -2.261 1.00 95.81 97 ASN A CA 1
ATOM 762 C C . ASN A 1 97 ? 10.315 7.062 -1.669 1.00 95.81 97 ASN A C 1
ATOM 764 O O . ASN A 1 97 ? 11.331 6.742 -2.289 1.00 95.81 97 ASN A O 1
ATOM 768 N N . TYR A 1 98 ? 9.932 6.451 -0.541 1.00 94.44 98 TYR A N 1
ATOM 769 C CA . TYR A 1 98 ? 10.604 5.256 -0.018 1.00 94.44 98 TYR A CA 1
ATOM 770 C C . TYR A 1 98 ? 10.616 4.125 -1.060 1.00 94.44 98 TYR A C 1
ATOM 772 O O . TYR A 1 98 ? 11.686 3.652 -1.435 1.00 94.44 98 TYR A O 1
ATOM 780 N N . TRP A 1 99 ? 9.455 3.773 -1.623 1.00 96.81 99 TRP A N 1
ATOM 781 C CA . TRP A 1 99 ? 9.338 2.721 -2.646 1.00 96.81 99 TRP A CA 1
ATOM 782 C C . TRP A 1 99 ? 9.974 3.089 -3.992 1.00 96.81 99 TRP A C 1
ATOM 784 O O . TRP A 1 99 ? 10.376 2.220 -4.771 1.00 96.81 99 TRP A O 1
ATOM 794 N N . ALA A 1 100 ? 10.066 4.382 -4.300 1.00 97.00 100 ALA A N 1
ATOM 795 C CA . ALA A 1 100 ? 10.679 4.859 -5.530 1.00 97.00 100 ALA A CA 1
ATOM 796 C C . ALA A 1 100 ? 12.202 4.677 -5.545 1.00 97.00 100 ALA A C 1
ATOM 798 O O . ALA A 1 100 ? 12.779 4.673 -6.636 1.00 97.00 100 ALA A O 1
ATOM 799 N N . VAL A 1 101 ? 12.849 4.563 -4.375 1.00 95.81 101 VAL A N 1
ATOM 800 C CA . VAL A 1 101 ? 14.301 4.357 -4.218 1.00 95.81 101 VAL A CA 1
ATOM 801 C C . VAL A 1 101 ? 15.118 5.158 -5.235 1.00 95.81 101 VAL A C 1
ATOM 803 O O . VAL A 1 101 ? 15.900 4.608 -6.003 1.00 95.81 101 VAL A O 1
ATOM 806 N N . TRP A 1 102 ? 14.889 6.472 -5.338 1.00 95.00 102 TRP A N 1
ATOM 807 C CA . TRP A 1 102 ? 15.430 7.296 -6.436 1.00 95.00 102 TRP A CA 1
ATOM 808 C C . TRP A 1 102 ? 16.950 7.205 -6.607 1.00 95.00 102 TRP A C 1
ATOM 810 O O . TRP A 1 102 ? 17.455 7.337 -7.720 1.00 95.00 102 TRP A O 1
ATOM 820 N N . ASN A 1 103 ? 17.660 6.933 -5.514 1.00 93.06 103 ASN A N 1
ATOM 821 C CA . ASN A 1 103 ? 19.113 6.826 -5.488 1.00 93.06 103 ASN A CA 1
ATOM 822 C C . ASN A 1 103 ? 19.641 5.454 -5.952 1.00 93.06 103 ASN A C 1
ATOM 824 O O . ASN A 1 103 ? 20.840 5.326 -6.195 1.00 93.06 103 ASN A O 1
ATOM 828 N N . ALA A 1 104 ? 18.775 4.444 -6.095 1.00 92.44 104 ALA A N 1
ATOM 829 C CA . ALA A 1 104 ? 19.139 3.116 -6.579 1.00 92.44 104 ALA A CA 1
ATOM 830 C C . ALA A 1 104 ? 19.440 3.150 -8.085 1.00 92.44 104 ALA A C 1
ATOM 832 O O . ALA A 1 104 ? 18.551 3.399 -8.913 1.00 92.44 104 ALA A O 1
ATOM 833 N N . LYS A 1 105 ? 20.709 2.903 -8.431 1.00 84.69 105 LYS A N 1
ATOM 834 C CA . LYS A 1 105 ? 21.218 2.941 -9.812 1.00 84.69 105 LYS A CA 1
ATOM 835 C C . LYS A 1 105 ? 20.982 1.634 -10.559 1.00 84.69 105 LYS A C 1
ATOM 837 O O . LYS A 1 105 ? 20.804 1.662 -11.775 1.00 84.69 105 LYS A O 1
ATOM 842 N N . GLU A 1 106 ? 20.961 0.516 -9.845 1.00 91.81 106 GLU A N 1
ATOM 843 C CA . GLU A 1 106 ? 20.814 -0.812 -10.426 1.00 91.81 106 GLU A CA 1
ATOM 844 C C . GLU A 1 106 ? 19.411 -1.355 -10.181 1.00 91.81 106 GLU A C 1
ATOM 846 O O . GLU A 1 106 ? 18.798 -1.106 -9.147 1.00 91.81 106 GLU A O 1
ATOM 851 N N . ARG A 1 107 ? 18.888 -2.116 -11.148 1.00 88.50 107 ARG A N 1
ATOM 852 C CA . ARG A 1 107 ? 17.553 -2.720 -11.033 1.00 88.50 107 ARG A CA 1
ATOM 853 C C . ARG A 1 107 ? 17.487 -3.779 -9.928 1.00 88.50 107 ARG A C 1
ATOM 855 O O . ARG A 1 107 ? 16.408 -4.019 -9.409 1.00 88.50 107 ARG A O 1
ATOM 862 N N . ALA A 1 108 ? 18.618 -4.396 -9.586 1.00 92.25 108 ALA A N 1
ATOM 863 C CA . ALA A 1 108 ? 18.706 -5.362 -8.493 1.00 92.25 108 ALA A CA 1
ATOM 864 C C . ALA A 1 108 ? 18.387 -4.738 -7.120 1.00 92.25 108 ALA A C 1
ATOM 866 O O . ALA A 1 108 ? 17.969 -5.453 -6.219 1.00 92.25 108 ALA A O 1
ATOM 867 N N . ASP A 1 109 ? 18.519 -3.415 -6.994 1.00 93.44 109 ASP A N 1
ATOM 868 C CA . ASP A 1 109 ? 18.220 -2.664 -5.772 1.00 93.44 109 ASP A CA 1
ATOM 869 C C . ASP A 1 109 ? 16.775 -2.126 -5.744 1.00 93.44 109 ASP A C 1
ATOM 871 O O . ASP A 1 109 ? 16.423 -1.316 -4.885 1.00 93.44 109 ASP A O 1
ATOM 875 N N . TRP A 1 110 ? 15.949 -2.468 -6.740 1.00 95.88 110 TRP A N 1
ATOM 876 C CA . TRP A 1 110 ? 14.577 -1.971 -6.843 1.00 95.88 110 TRP A CA 1
ATOM 877 C C . TRP A 1 110 ? 13.602 -2.939 -6.186 1.00 95.88 110 TRP A C 1
ATOM 879 O O . TRP A 1 110 ? 13.706 -4.152 -6.351 1.00 95.88 110 TRP A O 1
ATOM 889 N N . PHE A 1 111 ? 12.587 -2.375 -5.538 1.00 95.69 111 PHE A N 1
ATOM 890 C CA . PHE A 1 111 ? 11.372 -3.108 -5.208 1.00 95.69 111 PHE A CA 1
ATOM 891 C C . PHE A 1 111 ? 10.604 -3.441 -6.493 1.00 95.69 111 PHE A C 1
ATOM 893 O O . PHE A 1 111 ? 10.720 -2.732 -7.506 1.00 95.69 111 PHE A O 1
ATOM 900 N N . ALA A 1 112 ? 9.762 -4.469 -6.457 1.00 95.19 112 ALA A N 1
ATOM 901 C CA . ALA A 1 112 ? 8.886 -4.804 -7.576 1.00 95.19 112 ALA A CA 1
ATOM 902 C C . ALA A 1 112 ? 7.934 -3.634 -7.913 1.00 95.19 112 ALA A C 1
ATOM 904 O O . ALA A 1 112 ? 7.678 -3.341 -9.085 1.00 95.19 112 ALA A O 1
ATOM 905 N N . LEU A 1 113 ? 7.508 -2.883 -6.894 1.00 95.56 113 LEU A N 1
ATOM 906 C CA . LEU A 1 113 ? 6.729 -1.644 -6.960 1.00 95.56 113 LEU A CA 1
ATOM 907 C C . LEU A 1 113 ? 7.447 -0.467 -7.618 1.00 95.56 113 LEU A C 1
ATOM 909 O O . LEU A 1 113 ? 6.786 0.425 -8.164 1.00 95.56 113 LEU A O 1
ATOM 913 N N . THR A 1 114 ? 8.780 -0.402 -7.544 1.00 96.62 114 THR A N 1
ATOM 914 C CA . THR A 1 114 ? 9.549 0.804 -7.884 1.00 96.62 114 THR A CA 1
ATOM 915 C C . THR A 1 114 ? 9.187 1.390 -9.259 1.00 96.62 114 THR A C 1
ATOM 917 O O . THR A 1 114 ? 8.960 2.603 -9.337 1.00 96.62 114 THR A O 1
ATOM 920 N N . PRO A 1 115 ? 9.065 0.611 -10.357 1.00 94.75 115 PRO A N 1
ATOM 921 C CA . PRO A 1 115 ? 8.687 1.157 -11.662 1.00 94.75 115 PRO A CA 1
ATOM 922 C C . PRO A 1 115 ? 7.305 1.828 -11.670 1.00 94.75 115 PRO A C 1
ATOM 924 O O . PRO A 1 115 ? 7.131 2.872 -12.306 1.00 94.75 115 PRO A O 1
ATOM 927 N N . LEU A 1 116 ? 6.332 1.248 -10.963 1.00 95.94 116 LEU A N 1
ATOM 928 C CA . LEU A 1 116 ? 4.954 1.740 -10.901 1.00 95.94 116 LEU A CA 1
ATOM 929 C C . LEU A 1 116 ? 4.871 3.028 -10.084 1.00 95.94 116 LEU A C 1
ATOM 931 O O . LEU A 1 116 ? 4.315 4.024 -10.553 1.00 95.94 116 LEU A O 1
ATOM 935 N N . VAL A 1 117 ? 5.513 3.043 -8.916 1.00 96.62 117 VAL A N 1
ATOM 936 C CA . VAL A 1 117 ? 5.537 4.210 -8.028 1.00 96.62 117 VAL A CA 1
ATOM 937 C C . VAL A 1 117 ? 6.265 5.386 -8.679 1.00 96.62 117 VAL A C 1
ATOM 939 O O . VAL A 1 117 ? 5.747 6.503 -8.686 1.00 96.62 117 VAL A O 1
ATOM 942 N N . ARG A 1 118 ? 7.418 5.154 -9.323 1.00 96.12 118 ARG A N 1
ATOM 943 C CA . ARG A 1 118 ? 8.135 6.206 -10.068 1.00 96.12 118 ARG A CA 1
ATOM 944 C C . ARG A 1 118 ? 7.294 6.783 -11.201 1.00 96.12 118 ARG A C 1
ATOM 946 O O . ARG A 1 118 ? 7.348 7.986 -11.449 1.00 96.12 118 ARG A O 1
ATOM 953 N N . LYS A 1 119 ? 6.551 5.933 -11.917 1.00 95.31 119 LYS A N 1
ATOM 954 C CA . LYS A 1 119 ? 5.650 6.378 -12.984 1.00 95.31 119 LYS A CA 1
ATOM 955 C C . LYS A 1 119 ? 4.524 7.242 -12.418 1.00 95.31 119 LYS A C 1
ATOM 957 O O . LYS A 1 119 ? 4.259 8.293 -12.986 1.00 95.31 119 LYS A O 1
ATOM 962 N N . TYR A 1 120 ? 3.915 6.831 -11.309 1.00 95.50 120 TYR A N 1
ATOM 963 C CA . TYR A 1 120 ? 2.858 7.586 -10.636 1.00 95.50 120 TYR A CA 1
ATOM 964 C C . TYR A 1 120 ? 3.345 8.953 -10.135 1.00 95.50 120 TYR A C 1
ATOM 966 O O . TYR A 1 120 ? 2.751 9.971 -10.475 1.00 95.50 120 TYR A O 1
ATOM 974 N N . LEU A 1 121 ? 4.480 9.005 -9.430 1.00 94.50 121 LEU A N 1
ATOM 975 C CA . LEU A 1 121 ? 5.039 10.256 -8.896 1.00 94.50 121 LEU A CA 1
ATOM 976 C C . LEU A 1 121 ? 5.433 11.270 -9.983 1.00 94.50 121 LEU A C 1
ATOM 978 O O . LEU A 1 121 ? 5.455 12.464 -9.719 1.00 94.50 121 LEU A O 1
ATOM 982 N N . LYS A 1 122 ? 5.733 10.819 -11.208 1.00 91.50 122 LYS A N 1
ATOM 983 C CA . LYS A 1 122 ? 6.042 11.699 -12.352 1.00 91.50 122 LYS A CA 1
ATOM 984 C C . LYS A 1 122 ? 4.807 12.234 -13.085 1.00 91.50 122 LYS A C 1
ATOM 986 O O . LYS A 1 122 ? 4.957 13.085 -13.955 1.00 91.50 122 LYS A O 1
ATOM 991 N N . GLN A 1 123 ? 3.622 11.689 -12.812 1.00 78.38 123 GLN A N 1
ATOM 992 C CA . GLN A 1 123 ? 2.353 12.131 -13.408 1.00 78.38 123 GLN A CA 1
ATOM 993 C C . GLN A 1 123 ? 1.645 13.197 -12.563 1.00 78.38 123 GLN A C 1
ATOM 995 O O . GLN A 1 123 ? 0.704 13.825 -13.049 1.00 78.38 123 GLN A O 1
ATOM 1000 N N . GLY A 1 124 ? 2.055 13.340 -11.299 1.00 58.91 124 GLY A N 1
ATOM 1001 C CA . GLY A 1 124 ? 1.483 14.263 -10.323 1.00 58.91 124 GLY A CA 1
ATOM 1002 C C . GLY A 1 124 ? 2.022 15.673 -10.448 1.00 58.91 124 GLY A C 1
ATOM 1003 O O . GLY A 1 124 ? 1.193 16.568 -10.154 1.00 58.91 124 GLY A O 1
#

Secondary structure (DSSP, 8-state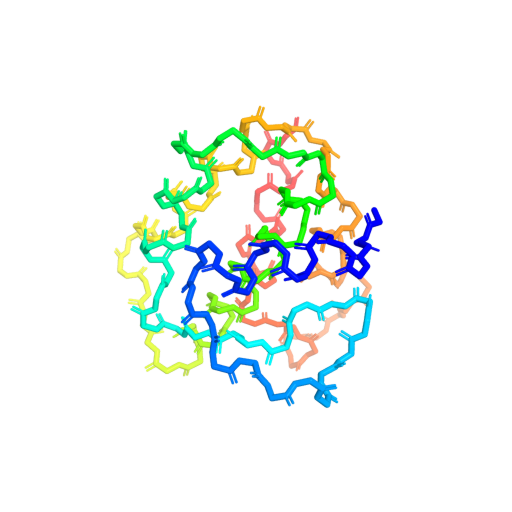):
---HHHHHHHHHHTT----S-S-SSS-----TTSHHHHHHHHHHS---HHHHHHHHHHHHHHHHHHHHH---TTSHHHHHHHHHHHHTTTTTHHHHHHHHTTT--SGGG--TTHHHHHHHHTT-